Protein AF-I2QUP3-F1 (afdb_monomer_lite)

Secondary structure (DSSP, 8-state):
-EEEHHHHHHHHHHHHHTT--S---EEEES-HHHHHT---SEEEE--SSS--EEEEPTTSS-------

Foldseek 3Di:
DEAEELVRLVVLQVCVVVVPPPDAYEYEYCDPVSQQPGPHQWYWHDHDPDDIDTDGHNPDPPPCPDDD

Sequence (68 aa):
MFGVGGTGGNAVNNMIAAGLQGVDFIVANTDAQALSMSKVERLIQMADGHAARSVKAAGDSGWLGLRD

pLDDT: mean 72.29, std 11.89, range [46.78, 85.12]

Structure (mmCIF, N/CA/C/O backbone):
data_AF-I2QUP3-F1
#
_entry.id   AF-I2QUP3-F1
#
loop_
_atom_site.group_PDB
_atom_site.id
_atom_site.type_symbol
_atom_site.label_atom_id
_atom_site.label_alt_id
_atom_site.label_comp_id
_atom_site.label_asym_id
_atom_site.label_entity_id
_atom_site.label_seq_id
_atom_site.pdbx_PDB_ins_code
_atom_site.Cartn_x
_atom_site.Cartn_y
_atom_site.Cartn_z
_atom_site.occupancy
_atom_site.B_iso_or_equiv
_atom_site.auth_seq_id
_atom_site.auth_comp_id
_atom_site.auth_asym_id
_atom_site.auth_atom_id
_atom_site.pdbx_PDB_model_num
ATOM 1 N N . MET A 1 1 ? -12.426 -0.208 -1.513 1.00 71.31 1 MET A N 1
ATOM 2 C CA . MET A 1 1 ? -11.879 1.125 -1.843 1.00 71.31 1 MET A CA 1
ATOM 3 C C . MET A 1 1 ? -10.473 0.931 -2.396 1.00 71.31 1 MET A C 1
ATOM 5 O O . MET A 1 1 ? -9.686 0.236 -1.760 1.00 71.31 1 MET A O 1
ATOM 9 N N . PHE A 1 2 ? -10.169 1.505 -3.562 1.00 69.94 2 PHE A N 1
ATOM 10 C CA . PHE A 1 2 ? -8.856 1.385 -4.207 1.00 69.94 2 PHE A CA 1
ATOM 11 C C . PHE A 1 2 ? -8.171 2.751 -4.260 1.00 69.94 2 PHE A C 1
ATOM 13 O O . PHE A 1 2 ? -8.729 3.694 -4.818 1.00 69.94 2 PHE A O 1
ATOM 20 N N . GLY A 1 3 ? -6.975 2.856 -3.682 1.00 76.19 3 GLY A N 1
ATOM 21 C CA . GLY A 1 3 ? -6.107 4.026 -3.810 1.00 76.19 3 GLY A CA 1
ATOM 22 C C . GLY A 1 3 ? -4.955 3.724 -4.762 1.00 76.19 3 GLY A C 1
ATOM 23 O O . GLY A 1 3 ? -4.225 2.76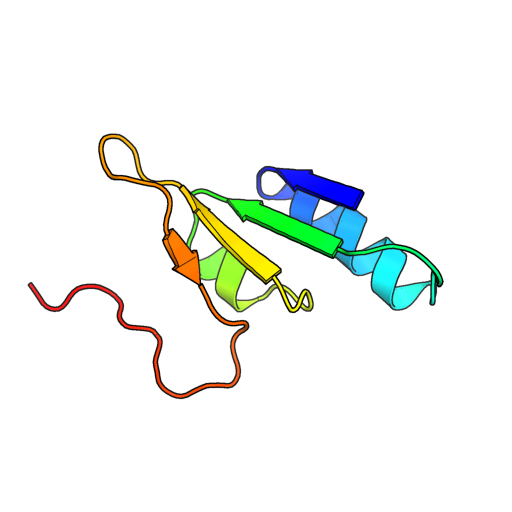2 -4.539 1.00 76.19 3 GLY A O 1
ATOM 24 N N . VAL A 1 4 ? -4.779 4.530 -5.810 1.00 74.00 4 VAL A N 1
ATOM 25 C CA . VAL A 1 4 ? -3.671 4.377 -6.767 1.00 74.00 4 VAL A CA 1
ATOM 26 C C . VAL A 1 4 ? -2.792 5.626 -6.732 1.00 74.00 4 VAL A C 1
ATOM 28 O O . VAL A 1 4 ? -3.299 6.747 -6.795 1.00 74.00 4 VAL A O 1
ATOM 31 N N . GLY A 1 5 ? -1.478 5.434 -6.609 1.00 69.69 5 GLY A N 1
ATOM 32 C CA . GLY A 1 5 ? -0.506 6.522 -6.484 1.00 69.69 5 GLY A CA 1
ATOM 33 C C . GLY A 1 5 ? -0.547 7.236 -5.124 1.00 69.69 5 GLY A C 1
ATOM 34 O O . GLY A 1 5 ? -1.340 6.902 -4.239 1.00 69.69 5 GLY A O 1
ATOM 35 N N . GLY A 1 6 ? 0.309 8.248 -4.950 1.00 68.00 6 GLY A N 1
ATOM 36 C CA . GLY A 1 6 ? 0.496 8.942 -3.664 1.00 68.00 6 GLY A CA 1
ATOM 37 C C . GLY A 1 6 ? -0.778 9.587 -3.099 1.00 68.00 6 GLY A C 1
ATOM 38 O O . GLY A 1 6 ? -1.107 9.404 -1.928 1.00 68.00 6 GLY A O 1
ATOM 39 N N . THR A 1 7 ? -1.556 10.279 -3.936 1.00 73.88 7 THR A N 1
ATOM 40 C CA . THR A 1 7 ? -2.815 10.918 -3.511 1.00 73.88 7 THR A CA 1
ATOM 41 C C . THR A 1 7 ? -3.887 9.890 -3.139 1.00 73.88 7 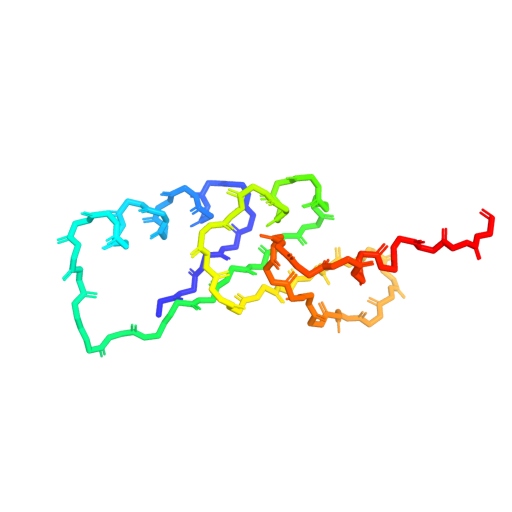THR A C 1
ATOM 43 O O . THR A 1 7 ? -4.609 10.074 -2.158 1.00 73.88 7 THR A O 1
ATOM 46 N N . GLY A 1 8 ? -3.965 8.777 -3.878 1.00 76.25 8 GLY A N 1
ATOM 47 C CA . GLY A 1 8 ? -4.905 7.690 -3.600 1.00 76.25 8 GLY A CA 1
ATOM 48 C C . GLY A 1 8 ? -4.640 7.010 -2.255 1.00 76.25 8 GLY A C 1
ATOM 49 O O . GLY A 1 8 ? -5.585 6.716 -1.523 1.00 76.25 8 GLY A O 1
ATOM 50 N N . GLY A 1 9 ? -3.366 6.829 -1.888 1.00 74.31 9 GLY A N 1
ATOM 51 C CA . GLY A 1 9 ? -2.972 6.318 -0.571 1.00 74.31 9 GLY A CA 1
ATOM 52 C C . GLY A 1 9 ? -3.412 7.225 0.586 1.00 74.31 9 GLY A C 1
ATOM 53 O O . GLY A 1 9 ? -3.921 6.735 1.593 1.00 74.31 9 GLY A O 1
ATOM 54 N N . ASN A 1 10 ? -3.306 8.549 0.424 1.00 75.75 10 ASN A N 1
ATOM 55 C CA . ASN A 1 10 ? -3.746 9.511 1.443 1.00 75.75 10 ASN A CA 1
ATOM 56 C C . ASN A 1 10 ? -5.268 9.524 1.641 1.00 75.75 10 ASN A C 1
ATOM 58 O O . ASN A 1 10 ? -5.737 9.573 2.779 1.00 75.75 10 ASN A O 1
ATOM 62 N N . ALA A 1 11 ? -6.048 9.432 0.560 1.00 78.31 11 ALA A N 1
ATOM 63 C CA . ALA A 1 11 ? -7.506 9.352 0.658 1.00 78.31 11 ALA A CA 1
ATOM 64 C C . ALA A 1 11 ? -7.957 8.092 1.417 1.00 78.31 11 ALA A C 1
ATOM 66 O O . ALA A 1 11 ? -8.820 8.165 2.293 1.00 78.31 11 ALA A O 1
ATOM 67 N N . VAL A 1 12 ? -7.321 6.950 1.138 1.00 79.88 12 VAL A N 1
ATOM 68 C CA . VAL A 1 12 ? -7.578 5.691 1.847 1.00 79.88 12 VAL A CA 1
ATOM 69 C C . VAL A 1 12 ? -7.202 5.793 3.331 1.00 79.88 12 VAL A C 1
ATOM 71 O O . VAL A 1 12 ? -7.987 5.383 4.186 1.00 79.88 12 VAL A O 1
ATOM 74 N N . ASN A 1 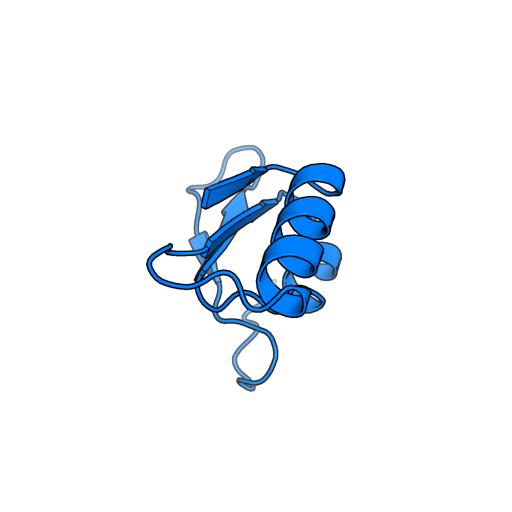13 ? -6.055 6.394 3.660 1.00 77.50 13 ASN A N 1
ATOM 75 C CA . ASN A 1 13 ? -5.640 6.603 5.051 1.00 77.50 13 ASN A CA 1
ATOM 76 C C . ASN A 1 13 ? -6.666 7.438 5.845 1.00 77.50 13 ASN A C 1
ATOM 78 O O . ASN A 1 13 ? -6.948 7.118 7.001 1.00 77.50 13 ASN A O 1
ATOM 82 N N . ASN A 1 14 ? -7.266 8.463 5.227 1.00 80.88 14 ASN A N 1
ATOM 83 C CA . ASN A 1 14 ? -8.325 9.258 5.857 1.00 80.88 14 ASN A CA 1
ATOM 84 C C . ASN A 1 14 ? -9.615 8.457 6.076 1.00 80.88 14 ASN A C 1
ATOM 86 O O . ASN A 1 14 ? -10.250 8.610 7.115 1.00 80.88 14 ASN A O 1
ATOM 90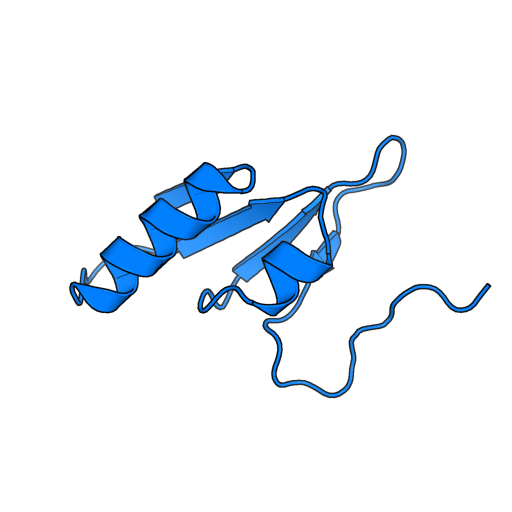 N N . MET A 1 15 ? -9.995 7.584 5.139 1.00 81.19 15 MET A N 1
ATOM 91 C CA . MET A 1 15 ? -11.173 6.718 5.296 1.00 81.19 15 MET A CA 1
ATOM 92 C C . MET A 1 15 ? -10.997 5.707 6.437 1.00 81.19 15 MET A C 1
ATOM 94 O O . MET A 1 15 ? -11.937 5.474 7.196 1.00 81.19 15 MET A O 1
ATOM 98 N N . ILE A 1 16 ? -9.787 5.160 6.599 1.00 80.06 16 ILE A N 1
ATOM 99 C CA . ILE A 1 16 ? -9.438 4.301 7.740 1.00 80.06 16 ILE A CA 1
ATOM 100 C C . ILE A 1 16 ? -9.521 5.094 9.048 1.00 80.06 16 ILE A C 1
ATOM 102 O O . ILE A 1 16 ? -10.142 4.637 10.004 1.00 80.06 16 ILE A O 1
ATOM 106 N N . ALA A 1 17 ? -8.939 6.296 9.092 1.00 82.44 17 ALA A N 1
ATOM 107 C CA . ALA A 1 17 ? -8.972 7.147 10.282 1.00 82.44 17 ALA A CA 1
ATOM 108 C C . ALA A 1 17 ? -10.398 7.583 10.668 1.00 82.44 17 ALA A C 1
ATOM 110 O O . ALA A 1 17 ? -10.695 7.721 11.851 1.00 82.44 17 ALA A O 1
ATOM 111 N N . ALA A 1 18 ? -11.286 7.754 9.686 1.00 85.06 18 ALA A N 1
ATOM 112 C CA . ALA A 1 18 ? -12.701 8.048 9.897 1.00 85.06 18 ALA A CA 1
ATOM 113 C C . ALA A 1 18 ? -13.521 6.831 10.376 1.00 85.06 18 ALA A C 1
ATOM 115 O O . ALA A 1 18 ? -14.717 6.967 10.622 1.00 85.06 18 ALA A O 1
ATOM 116 N N . GLY A 1 19 ? -12.904 5.650 10.503 1.00 83.44 19 GLY A N 1
ATOM 117 C CA . GLY A 1 19 ? -13.564 4.443 10.997 1.00 83.44 19 GLY A CA 1
ATOM 118 C C . GLY A 1 19 ? -14.584 3.863 10.020 1.00 83.44 19 GLY A C 1
ATOM 119 O O . GLY A 1 19 ? -15.554 3.247 10.455 1.00 83.44 19 GLY A O 1
ATOM 120 N N . LEU A 1 20 ? -14.404 4.068 8.712 1.00 82.75 20 LEU A N 1
ATOM 121 C CA . LEU A 1 20 ? -15.333 3.559 7.707 1.00 82.75 20 LEU A CA 1
ATOM 122 C C . LEU A 1 20 ? -15.333 2.021 7.704 1.00 82.75 20 LEU A C 1
ATOM 124 O O . LEU A 1 20 ? -14.318 1.388 7.415 1.00 82.75 20 LEU A O 1
ATOM 128 N N . GLN A 1 21 ? -16.482 1.429 8.028 1.00 83.75 21 GLN A N 1
ATOM 129 C CA . GLN A 1 21 ? -16.657 -0.019 8.153 1.00 83.75 21 GLN A CA 1
ATOM 130 C C . GLN A 1 21 ? -17.264 -0.645 6.892 1.00 83.75 21 GLN A C 1
ATOM 132 O O . GLN A 1 21 ? -17.849 0.039 6.054 1.00 83.75 21 GLN A O 1
ATOM 137 N N . GLY A 1 22 ? -17.141 -1.971 6.773 1.00 82.81 22 GLY A N 1
ATOM 138 C CA . GLY A 1 22 ? -17.752 -2.747 5.688 1.00 82.81 22 GLY A CA 1
ATOM 139 C C . GLY A 1 22 ? -17.060 -2.600 4.332 1.00 82.81 22 GLY A C 1
ATOM 140 O O . GLY A 1 22 ? -17.611 -3.018 3.316 1.00 82.81 22 GLY A O 1
ATOM 141 N N . VAL A 1 23 ? -15.864 -2.007 4.300 1.00 81.62 23 VAL A N 1
ATOM 142 C CA . VAL A 1 23 ? -15.083 -1.814 3.079 1.00 81.62 23 VAL A CA 1
ATOM 143 C C . VAL A 1 23 ? -13.660 -2.314 3.238 1.00 81.62 23 VAL A C 1
ATOM 145 O O . VAL A 1 23 ? -12.976 -2.052 4.222 1.00 81.62 23 VAL A O 1
ATOM 148 N N . ASP A 1 24 ? -13.209 -2.989 2.194 1.00 82.00 24 ASP A N 1
ATOM 149 C CA . ASP A 1 24 ? -11.837 -3.431 2.044 1.00 82.00 24 ASP A CA 1
ATOM 150 C C . ASP A 1 24 ? -10.971 -2.322 1.451 1.00 82.00 24 ASP A C 1
ATOM 152 O O . ASP A 1 24 ? -11.335 -1.720 0.435 1.00 82.00 24 ASP A O 1
ATOM 156 N N . PHE A 1 25 ? -9.807 -2.069 2.046 1.00 82.31 25 PHE A N 1
ATOM 157 C CA . PHE A 1 25 ? -8.853 -1.077 1.557 1.00 82.31 25 PHE A CA 1
ATOM 158 C C . PHE A 1 25 ? -7.669 -1.752 0.870 1.00 82.31 25 PHE A C 1
ATOM 160 O O . PHE A 1 25 ? -7.070 -2.681 1.412 1.00 82.31 25 PHE A O 1
ATOM 167 N N . ILE A 1 26 ? -7.341 -1.272 -0.330 1.00 83.12 26 ILE A N 1
ATOM 168 C CA . ILE A 1 26 ? -6.166 -1.692 -1.096 1.00 83.12 26 ILE A CA 1
ATOM 169 C C . ILE A 1 26 ? -5.475 -0.434 -1.624 1.00 83.12 26 ILE A C 1
ATOM 171 O O . ILE A 1 26 ? -6.137 0.446 -2.184 1.00 83.12 26 ILE A O 1
ATOM 175 N N . VAL A 1 27 ? -4.153 -0.353 -1.466 1.00 82.88 27 VAL A N 1
ATOM 176 C CA . VAL A 1 27 ? -3.339 0.739 -2.024 1.00 82.88 27 VAL A CA 1
ATOM 177 C C . VAL A 1 27 ? -2.290 0.181 -2.976 1.00 82.88 27 VAL A C 1
ATOM 179 O O . VAL A 1 27 ? -1.553 -0.737 -2.631 1.00 82.88 27 VAL A O 1
ATOM 182 N N . ALA A 1 28 ? -2.218 0.754 -4.175 1.00 85.12 28 ALA A N 1
ATOM 183 C CA . ALA A 1 28 ? -1.218 0.431 -5.180 1.00 85.12 28 ALA A CA 1
ATOM 184 C C . ALA A 1 28 ? -0.361 1.662 -5.502 1.00 85.12 28 ALA A C 1
ATOM 186 O O . ALA A 1 28 ? -0.898 2.731 -5.794 1.00 85.12 28 ALA A O 1
ATOM 187 N N . ASN A 1 29 ? 0.964 1.537 -5.478 1.00 83.56 29 ASN A N 1
ATOM 188 C CA . ASN A 1 29 ? 1.867 2.638 -5.826 1.00 83.56 29 ASN A CA 1
ATOM 189 C C . ASN A 1 29 ? 3.160 2.107 -6.454 1.00 83.56 29 ASN A C 1
ATOM 191 O O . ASN A 1 29 ? 3.514 0.948 -6.260 1.00 83.56 29 ASN A O 1
ATOM 195 N N . THR A 1 30 ? 3.865 2.941 -7.211 1.00 84.00 30 THR A N 1
ATOM 196 C CA . THR A 1 30 ? 5.204 2.605 -7.713 1.00 84.00 30 THR A CA 1
ATOM 197 C C . THR A 1 30 ? 6.292 2.881 -6.675 1.00 84.00 30 THR A C 1
ATOM 199 O O . THR A 1 30 ? 7.294 2.169 -6.603 1.00 84.00 30 THR A O 1
ATOM 202 N N . ASP A 1 31 ? 6.051 3.866 -5.808 1.00 81.88 31 ASP A N 1
ATOM 203 C CA . ASP A 1 31 ? 6.945 4.270 -4.726 1.00 81.88 31 ASP A CA 1
ATOM 204 C C . ASP A 1 31 ? 6.845 3.325 -3.510 1.00 81.88 31 ASP A C 1
ATOM 206 O O . ASP A 1 31 ? 5.843 3.302 -2.785 1.00 81.88 31 ASP A O 1
ATOM 210 N N . ALA A 1 32 ? 7.915 2.561 -3.275 1.00 78.69 32 ALA A N 1
ATOM 211 C CA . ALA A 1 32 ? 8.059 1.662 -2.130 1.00 78.69 32 ALA A CA 1
ATOM 212 C C . ALA A 1 32 ? 8.012 2.389 -0.777 1.00 78.69 32 ALA A C 1
ATOM 214 O O . ALA A 1 32 ? 7.454 1.858 0.185 1.00 78.69 32 ALA A O 1
ATOM 215 N N . GLN A 1 33 ? 8.589 3.591 -0.688 1.00 78.56 33 GLN A N 1
ATOM 216 C CA . GLN A 1 33 ? 8.637 4.358 0.556 1.00 78.56 33 GLN A CA 1
ATOM 217 C C . GLN A 1 33 ? 7.241 4.864 0.924 1.00 78.56 33 GLN A C 1
ATOM 219 O O . GLN A 1 33 ? 6.836 4.795 2.082 1.00 78.56 33 GLN A O 1
ATOM 224 N N . ALA A 1 34 ? 6.456 5.291 -0.065 1.00 79.88 34 ALA A N 1
ATOM 225 C CA . ALA A 1 34 ? 5.064 5.663 0.166 1.00 79.88 3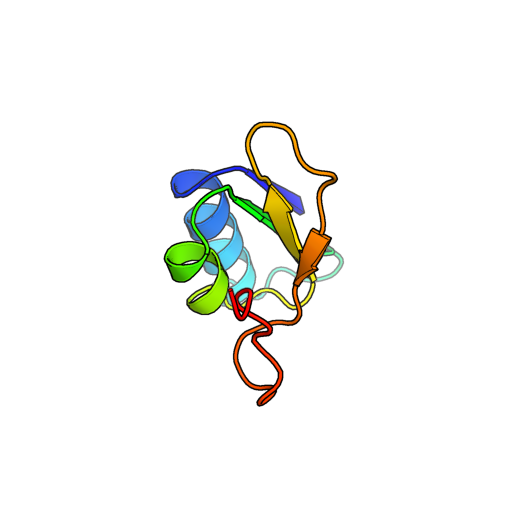4 ALA A CA 1
ATOM 226 C C . ALA A 1 34 ? 4.206 4.464 0.621 1.00 79.88 34 ALA A C 1
ATOM 228 O O . ALA A 1 34 ? 3.331 4.620 1.474 1.00 79.88 34 ALA A O 1
ATOM 229 N N . LEU A 1 35 ? 4.457 3.263 0.083 1.00 80.25 35 LEU A N 1
ATOM 230 C CA . LEU A 1 35 ? 3.754 2.044 0.503 1.00 80.25 35 LEU A CA 1
ATOM 231 C C . LEU A 1 35 ? 4.117 1.625 1.927 1.00 80.25 35 LEU A C 1
ATOM 233 O O . LEU A 1 35 ? 3.226 1.227 2.675 1.00 80.25 35 LEU A O 1
ATOM 237 N N . SER A 1 36 ? 5.386 1.746 2.328 1.00 78.38 36 SER A N 1
ATOM 238 C CA . SER A 1 36 ? 5.812 1.402 3.691 1.00 78.38 36 SER A CA 1
ATOM 239 C C . SER A 1 36 ? 5.204 2.322 4.755 1.00 78.38 36 SER A C 1
ATOM 241 O O . SER A 1 36 ? 5.046 1.918 5.901 1.00 78.38 36 SER A O 1
ATOM 243 N N . MET A 1 37 ? 4.790 3.534 4.384 1.00 80.88 37 MET A N 1
ATOM 244 C CA . MET A 1 37 ? 4.090 4.458 5.280 1.00 80.88 37 MET A CA 1
ATOM 245 C C . MET A 1 37 ? 2.563 4.268 5.306 1.00 80.88 37 MET A C 1
ATOM 247 O O . MET A 1 37 ? 1.872 4.936 6.082 1.00 80.88 37 MET A O 1
ATOM 251 N N . SER A 1 38 ? 2.004 3.396 4.459 1.00 75.00 38 SER A N 1
ATOM 252 C CA . SER A 1 38 ? 0.559 3.171 4.390 1.00 75.00 38 SER A CA 1
ATOM 253 C C . SER A 1 38 ? 0.053 2.341 5.572 1.00 75.00 38 SER A C 1
ATOM 255 O O . SER A 1 38 ? 0.684 1.373 5.988 1.00 75.00 38 SER A O 1
ATOM 257 N N . LYS A 1 39 ? -1.131 2.691 6.090 1.00 78.56 39 LYS A N 1
ATOM 258 C CA . LYS A 1 39 ? -1.791 1.978 7.202 1.00 78.56 39 LYS A CA 1
ATOM 259 C C . LYS A 1 39 ? -2.704 0.841 6.731 1.00 78.56 39 LYS A C 1
ATOM 261 O O . LYS A 1 39 ? -3.480 0.300 7.512 1.00 78.56 39 LYS A O 1
ATOM 266 N N . VAL A 1 40 ? -2.665 0.532 5.439 1.00 77.56 40 VAL A N 1
ATOM 267 C CA . VAL A 1 40 ? -3.549 -0.429 4.782 1.00 77.56 40 VAL A CA 1
ATOM 268 C C . VAL A 1 40 ? -2.905 -1.806 4.801 1.00 77.56 40 VAL A C 1
ATOM 270 O O . VAL A 1 40 ? -1.725 -1.944 4.503 1.00 77.56 40 VAL A O 1
ATOM 273 N N . GLU A 1 41 ? -3.692 -2.836 5.097 1.00 76.75 41 GLU A N 1
ATOM 274 C CA . GLU A 1 41 ? -3.195 -4.213 5.179 1.00 76.75 41 GLU A CA 1
ATOM 275 C C . GLU A 1 41 ? -2.773 -4.784 3.813 1.00 76.75 41 GLU A C 1
ATOM 277 O O . GLU A 1 41 ? -1.795 -5.527 3.718 1.00 76.75 41 GLU A O 1
ATOM 282 N N . ARG A 1 42 ? -3.493 -4.421 2.743 1.00 80.81 42 ARG A N 1
ATOM 283 C CA . ARG A 1 42 ? -3.230 -4.883 1.375 1.00 80.81 42 ARG A CA 1
ATOM 284 C C . ARG A 1 42 ? -2.584 -3.799 0.524 1.00 80.81 42 ARG A C 1
ATOM 286 O O . ARG A 1 42 ? -3.227 -2.822 0.137 1.00 80.81 42 ARG A O 1
ATOM 293 N N . LEU A 1 43 ? -1.324 -4.029 0.177 1.00 83.56 43 LEU A N 1
ATOM 294 C CA . LEU A 1 43 ? -0.513 -3.118 -0.616 1.00 83.56 43 LEU A CA 1
ATOM 295 C C . LEU A 1 43 ? -0.008 -3.806 -1.885 1.00 83.56 43 LEU A C 1
ATOM 297 O O . LEU A 1 43 ? 0.322 -4.994 -1.882 1.00 83.56 43 LEU A O 1
ATOM 301 N N . ILE A 1 44 ? 0.080 -3.048 -2.974 1.00 85.00 44 ILE A N 1
ATOM 302 C CA . ILE A 1 44 ? 0.596 -3.516 -4.262 1.00 85.00 44 ILE A CA 1
ATOM 303 C C . ILE A 1 44 ? 1.682 -2.547 -4.721 1.00 85.00 44 ILE A C 1
ATOM 305 O O . ILE A 1 44 ? 1.407 -1.369 -4.948 1.00 85.00 44 ILE A O 1
ATOM 309 N N . GLN A 1 45 ? 2.907 -3.041 -4.897 1.00 84.19 45 GLN A N 1
ATOM 310 C CA . GLN A 1 45 ? 3.934 -2.262 -5.576 1.00 84.19 45 GLN A CA 1
ATOM 311 C C . GLN A 1 45 ? 3.888 -2.534 -7.079 1.00 84.19 45 GLN A C 1
ATOM 313 O O . GLN A 1 45 ? 3.930 -3.686 -7.518 1.00 84.19 45 GLN A O 1
ATOM 318 N N . MET A 1 46 ? 3.799 -1.461 -7.858 1.00 83.94 46 MET A N 1
ATOM 319 C CA . MET A 1 46 ? 3.868 -1.495 -9.316 1.00 83.94 46 MET A CA 1
ATOM 320 C C . MET A 1 46 ? 5.283 -1.096 -9.749 1.00 83.94 46 MET A C 1
ATOM 322 O O . MET A 1 46 ? 5.799 -0.089 -9.285 1.00 83.94 46 MET A O 1
ATOM 326 N N . ALA A 1 47 ? 5.924 -1.863 -10.623 1.00 75.50 47 ALA A N 1
ATOM 327 C CA . ALA A 1 47 ? 7.208 -1.491 -11.218 1.00 75.50 47 ALA A CA 1
ATOM 328 C C . ALA A 1 47 ? 7.026 -1.299 -12.726 1.00 75.50 47 ALA A C 1
ATOM 330 O O . ALA A 1 47 ? 6.141 -1.916 -13.328 1.00 75.50 47 ALA A O 1
ATOM 331 N N . ASP A 1 48 ? 7.843 -0.453 -13.344 1.00 64.00 48 ASP A N 1
ATOM 332 C CA . ASP A 1 48 ? 7.876 -0.333 -14.794 1.00 64.00 48 ASP A CA 1
ATOM 333 C C . ASP A 1 48 ? 8.570 -1.567 -15.391 1.00 64.00 48 ASP A C 1
ATOM 335 O O . ASP A 1 48 ? 9.770 -1.776 -15.283 1.00 64.00 48 ASP A O 1
ATOM 339 N N . GLY A 1 49 ? 7.776 -2.458 -15.986 1.00 62.31 49 GLY A N 1
ATOM 340 C CA . GLY A 1 49 ? 8.286 -3.633 -16.704 1.00 62.31 49 GLY A CA 1
ATOM 341 C C . GLY A 1 49 ? 8.382 -4.938 -15.904 1.00 62.31 49 GLY A C 1
ATOM 342 O O . GLY A 1 49 ? 8.624 -5.978 -16.511 1.00 62.31 49 GLY A O 1
ATOM 343 N N . HIS A 1 50 ? 8.110 -4.944 -14.593 1.00 54.69 50 HIS A N 1
ATOM 344 C CA . HIS A 1 50 ? 8.007 -6.174 -13.790 1.00 54.69 50 HIS A CA 1
ATOM 345 C C . HIS A 1 50 ? 6.585 -6.405 -13.261 1.00 54.69 50 HIS A C 1
ATOM 347 O O . HIS A 1 50 ? 5.816 -5.467 -13.050 1.00 54.69 50 HIS A O 1
ATOM 353 N N . ALA A 1 51 ? 6.225 -7.675 -13.048 1.00 59.50 51 ALA A N 1
ATOM 354 C CA . ALA A 1 51 ? 4.917 -8.063 -12.526 1.00 59.50 51 ALA A CA 1
ATOM 355 C C . ALA A 1 51 ? 4.618 -7.371 -11.182 1.00 59.50 51 ALA A C 1
ATOM 357 O O . ALA A 1 51 ? 5.476 -7.312 -10.300 1.00 59.50 51 ALA A O 1
ATOM 358 N N . ALA A 1 52 ? 3.389 -6.867 -11.026 1.00 66.44 52 ALA A N 1
ATOM 359 C CA . ALA A 1 52 ? 2.933 -6.256 -9.782 1.00 66.44 52 ALA A CA 1
ATOM 360 C C . ALA A 1 52 ? 3.075 -7.248 -8.618 1.00 66.44 52 ALA A C 1
ATOM 362 O O . ALA A 1 52 ? 2.630 -8.395 -8.710 1.00 66.44 52 ALA A O 1
ATOM 363 N N . ARG A 1 53 ? 3.682 -6.803 -7.5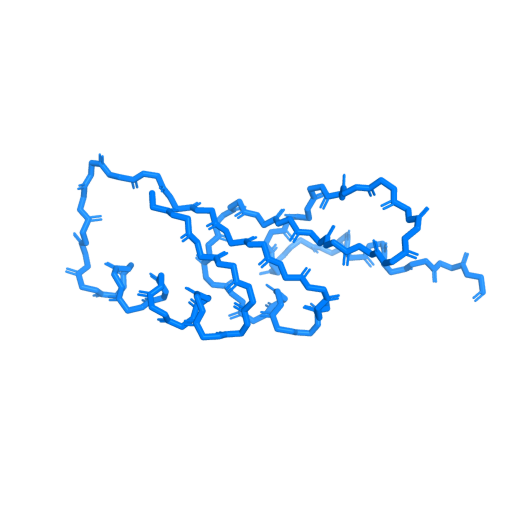13 1.00 70.75 53 ARG A N 1
ATOM 364 C CA . ARG A 1 53 ? 3.920 -7.641 -6.332 1.00 70.75 53 ARG A CA 1
ATOM 365 C C . ARG A 1 53 ? 3.069 -7.155 -5.169 1.00 70.75 53 ARG A C 1
ATOM 367 O O . ARG A 1 53 ? 3.078 -5.975 -4.825 1.00 70.75 53 ARG A O 1
ATOM 374 N N . SER A 1 54 ? 2.369 -8.085 -4.529 1.00 67.94 54 SER A N 1
ATOM 375 C CA . SER A 1 54 ? 1.741 -7.841 -3.233 1.00 67.94 54 SER A CA 1
ATOM 376 C C . SER A 1 54 ? 2.825 -7.645 -2.173 1.00 67.94 54 SER A C 1
ATOM 378 O O . SER A 1 54 ? 3.652 -8.540 -1.964 1.00 67.94 54 SER A O 1
ATOM 380 N N . VAL A 1 55 ? 2.821 -6.493 -1.507 1.00 66.44 55 VAL A N 1
ATOM 381 C CA . VAL A 1 55 ? 3.721 -6.194 -0.386 1.00 66.44 55 VAL A CA 1
ATOM 382 C C . VAL A 1 55 ? 2.921 -6.237 0.915 1.00 66.44 55 VAL A C 1
ATOM 384 O O . VAL A 1 55 ? 1.758 -5.836 0.954 1.00 66.44 55 VAL A O 1
ATOM 387 N N . LYS A 1 56 ? 3.510 -6.788 1.978 1.00 58.75 56 LYS A N 1
ATOM 388 C CA . LYS A 1 56 ? 2.890 -6.789 3.308 1.00 58.75 56 LYS A CA 1
ATOM 389 C C . LYS A 1 56 ? 3.146 -5.433 3.972 1.00 58.75 56 LYS A C 1
ATOM 391 O O . LYS A 1 56 ? 4.223 -4.866 3.793 1.00 58.75 56 LYS A O 1
ATOM 396 N N . ALA A 1 57 ? 2.153 -4.910 4.692 1.00 55.97 57 ALA A N 1
ATOM 397 C CA . ALA A 1 57 ? 2.252 -3.635 5.404 1.00 55.97 57 ALA A CA 1
ATOM 398 C C . ALA A 1 57 ? 3.488 -3.572 6.314 1.00 55.97 57 ALA A C 1
ATOM 400 O O . ALA A 1 57 ? 3.908 -4.584 6.882 1.00 55.97 57 ALA A O 1
ATOM 401 N N . ALA A 1 58 ? 4.090 -2.383 6.419 1.00 54.00 58 ALA A N 1
ATOM 402 C CA . ALA A 1 58 ? 5.300 -2.180 7.204 1.00 54.00 58 ALA A CA 1
ATOM 403 C C . ALA A 1 58 ? 5.050 -2.514 8.683 1.00 54.00 58 ALA A C 1
ATOM 405 O O . ALA A 1 58 ? 4.198 -1.919 9.340 1.00 54.00 58 ALA A O 1
ATOM 406 N N . GLY A 1 59 ? 5.797 -3.497 9.175 1.00 50.16 59 GLY A N 1
ATOM 407 C CA . GLY A 1 59 ? 5.643 -4.111 10.496 1.00 50.16 59 GLY A CA 1
ATOM 408 C C . GLY A 1 59 ? 6.272 -5.504 10.528 1.00 50.16 59 GLY A C 1
ATOM 409 O O . GLY A 1 59 ? 6.846 -5.910 11.534 1.00 50.16 59 GLY A O 1
ATOM 410 N N . ASP A 1 60 ? 6.279 -6.179 9.381 1.00 51.19 60 ASP A N 1
ATOM 411 C CA . ASP A 1 60 ? 6.977 -7.442 9.192 1.00 51.19 60 ASP A CA 1
ATOM 412 C C . ASP A 1 60 ? 8.393 -7.183 8.669 1.00 51.19 60 ASP A C 1
ATOM 414 O O . ASP A 1 60 ? 8.591 -6.477 7.678 1.00 51.19 60 ASP A O 1
ATOM 418 N N . SER A 1 61 ? 9.391 -7.793 9.306 1.00 48.81 61 SER A N 1
ATOM 419 C CA . SER A 1 61 ? 10.831 -7.737 8.997 1.00 48.81 61 SER A CA 1
ATOM 420 C C . SER A 1 61 ? 11.228 -8.290 7.611 1.00 48.81 61 SER A C 1
ATOM 422 O O . SER A 1 61 ? 12.395 -8.572 7.354 1.00 48.81 61 SER A O 1
ATOM 424 N N . GLY A 1 62 ? 10.266 -8.438 6.700 1.00 51.44 62 GLY A N 1
ATOM 425 C CA . GLY A 1 62 ? 10.401 -9.028 5.375 1.00 51.44 62 GLY A CA 1
ATOM 426 C C . GLY A 1 62 ? 10.176 -8.046 4.228 1.00 51.44 62 GLY A C 1
ATOM 427 O O . GLY A 1 62 ? 9.632 -8.452 3.200 1.00 51.44 62 GLY A O 1
ATOM 428 N N . TRP A 1 63 ? 10.590 -6.778 4.356 1.00 51.84 63 TRP A N 1
ATOM 429 C CA . TRP A 1 63 ? 10.785 -5.931 3.173 1.00 51.84 63 TRP A CA 1
ATOM 430 C C . TRP A 1 63 ? 11.962 -6.491 2.368 1.00 51.84 63 TRP A C 1
ATOM 432 O O . TRP A 1 63 ? 13.109 -6.075 2.507 1.00 51.84 63 TRP A O 1
ATOM 442 N N . LEU A 1 64 ? 11.663 -7.480 1.525 1.00 54.03 64 LEU A N 1
ATOM 443 C CA . LEU A 1 64 ? 12.525 -7.960 0.449 1.00 54.03 64 LEU A CA 1
ATOM 444 C C . LEU A 1 64 ? 12.576 -6.883 -0.643 1.00 54.03 64 LEU A C 1
ATOM 446 O O . LEU A 1 64 ? 12.075 -7.084 -1.751 1.00 54.03 64 LEU A O 1
ATOM 450 N N . GLY A 1 65 ? 13.144 -5.726 -0.296 1.00 49.84 65 GLY A N 1
ATOM 451 C CA . GLY A 1 65 ? 13.821 -4.888 -1.267 1.00 49.84 65 GLY A CA 1
ATOM 452 C C . GLY A 1 65 ? 14.955 -5.730 -1.833 1.00 49.84 65 GLY A C 1
ATOM 453 O O . GLY A 1 65 ? 15.770 -6.254 -1.077 1.00 49.84 65 GLY A O 1
ATOM 454 N N . LEU A 1 66 ? 14.885 -5.959 -3.137 1.00 47.78 66 LEU A N 1
ATOM 455 C CA . LEU A 1 66 ? 15.846 -6.670 -3.970 1.00 47.78 66 LEU A CA 1
ATOM 456 C C . LEU A 1 66 ? 17.277 -6.530 -3.417 1.00 47.78 66 LEU A C 1
ATOM 458 O O . LEU A 1 66 ? 17.821 -5.430 -3.363 1.00 47.78 66 LEU A O 1
ATOM 462 N N . ARG A 1 67 ? 17.857 -7.648 -2.963 1.00 46.78 67 ARG A N 1
ATOM 463 C CA . ARG A 1 67 ? 19.311 -7.803 -2.968 1.00 46.78 67 ARG A CA 1
ATOM 464 C C . ARG A 1 67 ? 19.671 -8.078 -4.415 1.00 46.78 67 ARG A C 1
ATOM 466 O O . ARG A 1 67 ? 19.458 -9.208 -4.830 1.00 46.78 67 ARG A O 1
ATOM 473 N N . ASP A 1 68 ? 20.155 -7.051 -5.096 1.00 51.72 68 ASP A N 1
ATOM 474 C CA . ASP A 1 68 ? 21.219 -7.101 -6.098 1.00 51.72 68 ASP A CA 1
ATOM 475 C C . ASP A 1 68 ? 22.062 -5.831 -5.907 1.00 51.72 68 ASP A C 1
ATOM 477 O O . ASP A 1 68 ? 21.458 -4.732 -5.863 1.00 51.72 68 ASP A O 1
#

Radius of gyration: 12.1 Å; chains: 1; bounding box: 39×20×28 Å